Protein AF-A0A2V7EIV5-F1 (afdb_monomer_lite)

Foldseek 3Di:
DVLLVQLLVLLVQLLVVLVVCLVVQPAWPVRHGCNVVSVVLNVLSVVQNVVCSVVLHGDPVSLVVSVVSCVVIHDPVDCPSVVSSVSNRVSRDD

Sequence (94 aa):
MAKTSELESAFDAAIAEVQKSMNTGMTAIGGEVATPYLQQLGDELRVERAKAVERGAVDTEWFQKTVRRLVEWLPETDLTLIAALGRIVRSTPK

Radius of gyration: 13.05 Å; chains: 1; bounding box: 33×19×40 Å

Secondary structure (DSSP, 8-state):
-HHHHHHHHHHHHHHHHHHHHHHTT-B-TTSSBSHHHHHHHHHHHHHHHHHHHHHTS--HHHHHHHHHHHHTTS-TT--HHHHHHHHHHHTS--

Structure (mmCIF, N/CA/C/O backbone):
data_AF-A0A2V7EIV5-F1
#
_entry.id   AF-A0A2V7EIV5-F1
#
loop_
_atom_site.group_PDB
_atom_site.id
_atom_site.type_symbol
_atom_site.label_atom_id
_atom_site.label_alt_id
_atom_site.label_comp_id
_atom_site.label_asym_id
_atom_site.label_entity_id
_atom_site.label_seq_id
_atom_site.pdbx_PDB_ins_code
_atom_site.Cartn_x
_atom_site.Cartn_y
_atom_site.Cartn_z
_atom_site.occupancy
_atom_site.B_iso_or_equiv
_atom_site.auth_seq_id
_atom_site.auth_comp_id
_atom_site.auth_asym_id
_atom_site.auth_atom_id
_atom_site.pdbx_PDB_model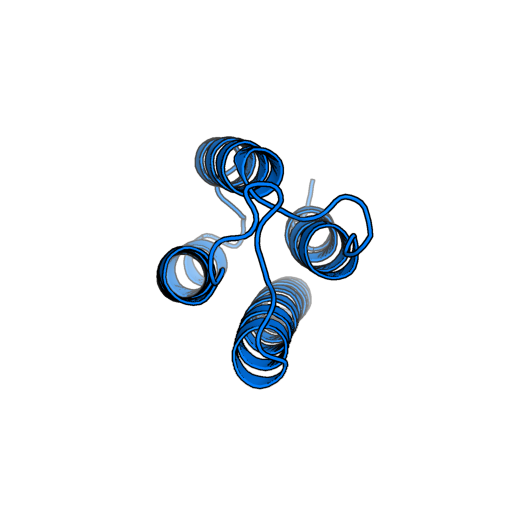_num
ATOM 1 N N . MET A 1 1 ? -11.434 -4.282 20.153 1.00 55.59 1 MET A N 1
ATOM 2 C CA . MET A 1 1 ? -9.962 -4.134 20.118 1.00 55.59 1 MET A CA 1
ATOM 3 C C . MET A 1 1 ? -9.280 -5.110 19.153 1.00 55.59 1 MET A C 1
ATOM 5 O O . MET A 1 1 ? -8.411 -4.655 18.430 1.00 55.59 1 MET A O 1
ATOM 9 N N . ALA A 1 2 ? -9.690 -6.385 19.036 1.00 59.00 2 ALA A N 1
ATOM 10 C CA . ALA A 1 2 ? -9.081 -7.335 18.079 1.00 59.00 2 ALA A CA 1
ATOM 11 C C . ALA A 1 2 ? -9.098 -6.870 16.600 1.00 59.00 2 ALA A C 1
ATOM 13 O O . ALA A 1 2 ? -8.087 -6.954 15.916 1.00 59.00 2 ALA A O 1
ATOM 14 N N . LYS A 1 3 ? -10.210 -6.285 16.132 1.00 67.19 3 LYS A N 1
ATOM 15 C CA . LYS A 1 3 ? -10.371 -5.839 14.732 1.00 67.19 3 LYS A CA 1
ATOM 16 C C . LYS A 1 3 ? -9.465 -4.669 14.332 1.00 67.19 3 LYS A C 1
ATOM 18 O O . LYS A 1 3 ? -9.022 -4.590 13.195 1.00 67.19 3 LYS A O 1
ATOM 23 N N .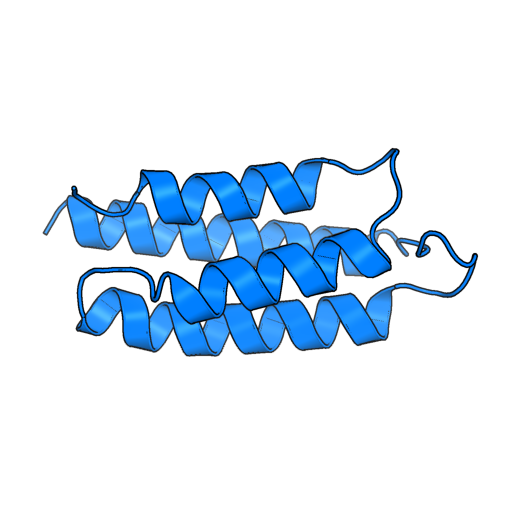 THR A 1 4 ? -9.164 -3.775 15.273 1.00 78.06 4 THR A N 1
ATOM 24 C CA . THR A 1 4 ? -8.226 -2.667 15.041 1.00 78.06 4 THR A CA 1
ATOM 25 C C . THR A 1 4 ? -6.813 -3.206 14.818 1.00 78.06 4 THR A C 1
ATOM 27 O O . THR A 1 4 ? -6.136 -2.772 13.898 1.00 78.06 4 THR A O 1
ATOM 30 N N . SER A 1 5 ? -6.411 -4.228 15.583 1.00 83.31 5 SER A N 1
ATOM 31 C CA . SER A 1 5 ? -5.109 -4.890 15.426 1.00 83.31 5 SER A CA 1
ATOM 32 C C . SER A 1 5 ? -4.986 -5.659 14.100 1.00 83.31 5 SER A C 1
ATOM 34 O O . SER A 1 5 ? -3.930 -5.634 13.467 1.00 83.31 5 SER A O 1
ATOM 36 N N . GLU A 1 6 ? -6.065 -6.293 13.629 1.00 89.56 6 GLU A N 1
ATOM 37 C CA . GLU A 1 6 ? -6.107 -6.941 12.307 1.00 89.56 6 GLU A CA 1
ATOM 38 C C . GLU A 1 6 ? -6.008 -5.928 11.157 1.00 89.56 6 GLU A C 1
ATOM 40 O O . GLU A 1 6 ? -5.347 -6.193 10.148 1.00 89.56 6 GLU A O 1
ATOM 45 N N . LEU A 1 7 ? -6.641 -4.760 11.307 1.00 91.50 7 LEU A N 1
ATOM 46 C CA . LEU A 1 7 ? -6.549 -3.668 10.343 1.00 91.50 7 LEU A CA 1
ATOM 47 C C . LEU A 1 7 ? -5.137 -3.065 10.305 1.00 91.50 7 LEU A C 1
ATOM 49 O O . LEU A 1 7 ? -4.572 -2.915 9.223 1.00 91.50 7 LEU A O 1
ATOM 53 N N . GLU A 1 8 ? -4.543 -2.783 11.469 1.00 93.38 8 GLU A N 1
ATOM 54 C CA . GLU A 1 8 ? -3.152 -2.321 11.594 1.00 93.38 8 GLU A CA 1
ATOM 55 C C . GLU A 1 8 ? -2.179 -3.284 10.914 1.00 93.38 8 GLU A C 1
ATOM 57 O O . GLU A 1 8 ? -1.399 -2.874 10.054 1.00 93.38 8 GLU A O 1
ATOM 62 N N . SER A 1 9 ? -2.296 -4.577 11.226 1.00 93.88 9 SER A N 1
ATOM 63 C CA . SER A 1 9 ? -1.440 -5.620 10.655 1.00 93.88 9 SER A CA 1
ATOM 64 C C . SER A 1 9 ? -1.582 -5.715 9.134 1.00 93.88 9 SER A C 1
ATOM 66 O O . SER A 1 9 ? -0.603 -5.969 8.430 1.00 93.88 9 SER A O 1
ATOM 68 N N . ALA A 1 10 ? -2.789 -5.498 8.599 1.00 94.56 10 ALA A N 1
ATOM 69 C CA . ALA A 1 10 ? -3.022 -5.503 7.158 1.00 94.56 10 ALA A CA 1
ATOM 70 C C . ALA A 1 10 ? -2.363 -4.304 6.456 1.00 94.56 10 ALA A C 1
ATOM 72 O O . ALA A 1 10 ? -1.771 -4.482 5.389 1.00 94.56 10 ALA A O 1
ATOM 73 N N . PHE A 1 11 ? -2.417 -3.110 7.056 1.00 96.19 11 PHE A N 1
ATOM 74 C CA . PHE A 1 11 ? -1.683 -1.945 6.554 1.00 96.19 11 PHE A CA 1
ATOM 75 C C . PHE A 1 11 ? -0.170 -2.156 6.625 1.00 96.19 11 PHE A C 1
ATOM 77 O O . PHE A 1 11 ? 0.521 -1.892 5.642 1.00 96.19 11 PHE A O 1
ATOM 84 N N . ASP A 1 12 ? 0.342 -2.677 7.740 1.00 96.25 12 ASP A N 1
ATOM 85 C CA . ASP A 1 12 ? 1.776 -2.923 7.924 1.00 96.25 12 ASP A CA 1
ATOM 86 C C . ASP A 1 12 ? 2.309 -3.930 6.895 1.00 96.25 12 ASP A C 1
ATOM 88 O O . ASP A 1 12 ? 3.358 -3.709 6.288 1.00 96.25 12 ASP A O 1
ATOM 92 N N . ALA A 1 13 ? 1.542 -4.986 6.608 1.00 95.50 13 ALA A N 1
ATOM 93 C CA . ALA A 1 13 ? 1.873 -5.943 5.557 1.00 95.50 13 ALA A CA 1
ATOM 94 C C . ALA A 1 13 ? 1.887 -5.308 4.154 1.00 95.50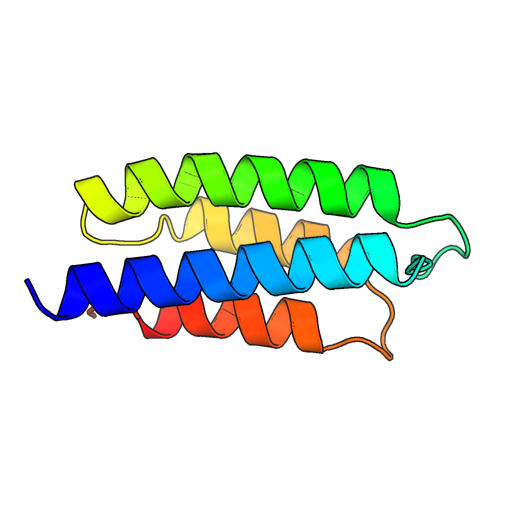 13 ALA A C 1
ATOM 96 O O . ALA A 1 13 ? 2.768 -5.618 3.353 1.00 95.50 13 ALA A O 1
ATOM 97 N N . ALA A 1 14 ? 0.940 -4.417 3.844 1.00 96.00 14 ALA A N 1
ATOM 98 C CA . ALA A 1 14 ? 0.918 -3.718 2.558 1.00 96.00 14 ALA A CA 1
ATOM 99 C C . ALA A 1 14 ? 2.096 -2.745 2.407 1.00 96.00 14 ALA A C 1
ATOM 101 O O . ALA A 1 14 ? 2.742 -2.725 1.362 1.00 96.00 14 ALA A O 1
ATOM 102 N N . ILE A 1 15 ? 2.426 -1.993 3.460 1.00 97.00 15 ILE A N 1
ATOM 103 C CA . ILE A 1 15 ? 3.591 -1.096 3.483 1.00 97.00 15 ILE A CA 1
ATOM 104 C C . ILE A 1 15 ? 4.891 -1.898 3.312 1.00 97.00 15 ILE A C 1
ATOM 106 O O . ILE A 1 15 ? 5.784 -1.475 2.576 1.00 97.00 15 ILE A O 1
ATOM 110 N N . ALA A 1 16 ? 4.996 -3.073 3.941 1.00 96.38 16 ALA A N 1
ATOM 111 C CA . ALA A 1 16 ? 6.147 -3.956 3.781 1.00 96.38 16 ALA A CA 1
ATOM 112 C C . ALA A 1 16 ? 6.290 -4.479 2.340 1.00 96.38 16 ALA A C 1
ATOM 114 O O . ALA A 1 16 ? 7.404 -4.509 1.815 1.00 96.38 16 ALA A O 1
ATOM 115 N N . GLU A 1 17 ? 5.187 -4.837 1.674 1.00 95.44 17 GLU A N 1
ATOM 116 C CA . GLU A 1 17 ? 5.225 -5.267 0.269 1.00 95.44 17 GLU A CA 1
ATOM 117 C C . GLU A 1 17 ? 5.638 -4.121 -0.667 1.00 95.44 17 GLU A C 1
ATOM 119 O O . GLU A 1 17 ? 6.439 -4.327 -1.579 1.00 95.44 17 GLU A O 1
ATOM 124 N N . VAL A 1 18 ? 5.182 -2.891 -0.404 1.00 95.88 18 VAL A N 1
ATOM 125 C CA . VAL A 1 18 ? 5.644 -1.694 -1.127 1.00 95.88 18 VAL A CA 1
ATOM 126 C C . VAL A 1 18 ? 7.150 -1.502 -0.955 1.00 95.88 18 VAL A C 1
ATOM 128 O O . VAL A 1 18 ? 7.869 -1.323 -1.939 1.00 95.88 18 VAL A O 1
ATOM 131 N N . GLN A 1 19 ? 7.662 -1.607 0.275 1.00 96.00 19 GLN A N 1
ATOM 132 C CA . GLN A 1 19 ? 9.097 -1.484 0.537 1.00 96.00 19 GLN A CA 1
ATOM 133 C C . GLN A 1 19 ? 9.910 -2.573 -0.172 1.00 96.00 19 GLN A C 1
ATOM 135 O O . GLN A 1 19 ? 10.964 -2.295 -0.744 1.00 96.00 19 GLN A O 1
ATOM 140 N N . LYS A 1 20 ? 9.416 -3.810 -0.167 1.00 94.50 20 LYS A N 1
ATOM 141 C CA . LYS A 1 20 ? 10.035 -4.931 -0.877 1.00 94.50 20 LYS A CA 1
ATOM 142 C C . LYS A 1 20 ? 10.039 -4.710 -2.394 1.00 94.50 20 LYS A C 1
ATOM 144 O O . LYS A 1 20 ? 11.060 -4.953 -3.035 1.00 94.50 20 LYS A O 1
ATOM 149 N N . SER A 1 21 ? 8.948 -4.197 -2.955 1.00 93.69 21 SER A N 1
ATOM 150 C CA . SER A 1 21 ? 8.835 -3.863 -4.383 1.00 93.69 21 SER A CA 1
ATOM 151 C C . SER A 1 21 ? 9.836 -2.778 -4.795 1.00 93.69 21 SER A C 1
ATOM 153 O O . SER A 1 21 ? 10.472 -2.878 -5.842 1.00 93.69 21 SER A O 1
ATOM 155 N N . MET A 1 22 ? 10.065 -1.779 -3.935 1.00 93.19 22 MET A N 1
ATOM 156 C CA . MET A 1 22 ? 11.113 -0.777 -4.163 1.00 93.19 22 MET A CA 1
ATOM 157 C C . MET A 1 22 ? 12.511 -1.403 -4.116 1.00 93.19 22 MET A C 1
ATOM 159 O O . MET A 1 22 ? 13.324 -1.175 -5.007 1.00 93.19 22 MET A O 1
ATOM 163 N N . ASN A 1 23 ? 12.784 -2.232 -3.105 1.00 93.75 23 ASN A N 1
ATOM 164 C CA . ASN A 1 23 ? 14.097 -2.855 -2.915 1.00 93.75 23 ASN A CA 1
ATOM 165 C C . ASN A 1 23 ? 14.463 -3.850 -4.030 1.00 93.75 23 ASN A C 1
ATOM 167 O O . ASN A 1 23 ? 15.642 -4.092 -4.273 1.00 93.75 23 ASN A O 1
ATOM 171 N N . THR A 1 24 ? 13.467 -4.441 -4.691 1.00 91.44 24 THR A N 1
ATOM 172 C CA . THR A 1 24 ? 13.657 -5.376 -5.812 1.00 91.44 24 THR A CA 1
ATOM 173 C C . THR A 1 24 ? 13.805 -4.675 -7.162 1.00 91.44 24 THR A C 1
ATOM 175 O O . THR A 1 24 ? 14.074 -5.343 -8.157 1.00 91.44 24 THR A O 1
ATOM 178 N N . GLY A 1 25 ? 13.679 -3.343 -7.209 1.00 91.88 25 GLY A N 1
ATOM 179 C CA . GLY A 1 25 ? 13.807 -2.580 -8.448 1.00 91.88 25 GLY A CA 1
ATOM 180 C C . GLY A 1 25 ? 12.651 -2.830 -9.415 1.00 91.88 25 GLY A C 1
ATOM 181 O O . GLY A 1 25 ? 12.878 -2.943 -10.619 1.00 91.88 25 GLY A O 1
ATOM 182 N N . MET A 1 26 ? 11.423 -2.943 -8.894 1.00 92.56 26 MET A N 1
ATOM 183 C CA . MET A 1 26 ? 10.224 -3.124 -9.713 1.00 92.56 26 MET A CA 1
ATOM 184 C C . MET A 1 26 ? 10.180 -2.107 -10.864 1.00 92.56 26 MET A C 1
ATOM 186 O O . MET A 1 26 ? 10.412 -0.910 -10.685 1.00 92.56 26 MET A O 1
ATOM 190 N N . THR A 1 27 ? 9.865 -2.609 -12.052 1.00 94.50 27 THR A N 1
ATOM 191 C CA . THR A 1 27 ? 9.642 -1.820 -13.269 1.00 94.50 27 THR A CA 1
ATOM 192 C C . THR A 1 27 ? 8.143 -1.759 -13.518 1.00 94.50 27 THR A C 1
ATOM 194 O O . THR A 1 27 ? 7.483 -2.766 -13.312 1.00 94.50 27 THR A O 1
ATOM 197 N N . ALA A 1 28 ? 7.601 -0.611 -13.909 1.00 94.00 28 ALA A N 1
ATOM 198 C CA . ALA A 1 28 ? 6.195 -0.436 -14.258 1.00 94.00 28 ALA A CA 1
ATOM 199 C C . ALA A 1 28 ? 5.876 -1.037 -15.640 1.00 94.00 28 ALA A C 1
ATOM 201 O O . ALA A 1 28 ? 6.773 -1.386 -16.408 1.00 94.00 28 ALA A O 1
ATOM 202 N N . ILE A 1 29 ? 4.590 -1.128 -15.987 1.00 93.56 29 ILE A N 1
ATOM 203 C CA . ILE A 1 29 ? 4.139 -1.654 -17.286 1.00 93.56 29 ILE A CA 1
ATOM 204 C C . ILE A 1 29 ? 4.691 -0.862 -18.488 1.00 93.56 29 ILE A C 1
ATOM 206 O O . ILE A 1 29 ? 4.864 -1.429 -19.564 1.00 93.56 29 ILE A O 1
ATOM 210 N N . GLY A 1 30 ? 5.016 0.425 -18.308 1.00 89.81 30 GLY A N 1
ATOM 211 C CA . GLY A 1 30 ? 5.635 1.272 -19.333 1.00 89.81 30 GLY A CA 1
ATOM 212 C C . GLY A 1 30 ? 7.149 1.076 -19.504 1.00 89.81 30 GLY A C 1
ATOM 213 O O . GLY A 1 30 ? 7.740 1.645 -20.423 1.00 89.81 30 GLY A O 1
ATOM 214 N N . GLY A 1 31 ? 7.782 0.238 -18.675 1.00 90.44 31 GLY A N 1
ATOM 215 C CA . GLY A 1 31 ? 9.223 -0.030 -18.712 1.00 90.44 31 GLY A CA 1
ATOM 216 C C . GLY A 1 31 ? 10.074 0.925 -17.866 1.00 90.44 31 GLY A C 1
ATOM 217 O O . GLY A 1 31 ? 11.286 0.736 -17.768 1.00 90.44 31 GLY A O 1
ATOM 218 N N . GLU A 1 32 ? 9.473 1.933 -17.235 1.00 93.62 32 GLU A N 1
ATOM 219 C CA . GLU A 1 32 ? 10.129 2.830 -16.286 1.00 93.62 32 GLU A CA 1
ATOM 220 C C . GLU A 1 32 ? 10.257 2.227 -14.881 1.00 93.62 32 GLU A C 1
ATOM 222 O O . GLU A 1 32 ? 9.546 1.302 -14.491 1.00 93.62 32 GLU A O 1
ATOM 227 N N . VAL A 1 33 ? 11.163 2.779 -14.075 1.00 93.75 33 VAL A N 1
ATOM 228 C CA . VAL A 1 33 ? 11.342 2.354 -12.682 1.00 93.75 33 VAL A CA 1
ATOM 229 C C . VAL A 1 33 ? 10.119 2.751 -11.851 1.00 93.75 33 VAL A C 1
ATOM 231 O O . VAL A 1 33 ? 9.748 3.923 -11.811 1.00 93.75 33 VAL A O 1
ATOM 234 N N . ALA A 1 34 ? 9.533 1.795 -11.125 1.00 94.88 34 ALA A N 1
ATOM 235 C CA . ALA A 1 34 ? 8.292 2.007 -10.382 1.00 94.88 34 ALA A CA 1
ATOM 236 C C . ALA A 1 34 ? 8.467 2.769 -9.051 1.00 94.88 34 ALA A C 1
ATOM 238 O O . ALA A 1 34 ? 7.482 3.105 -8.394 1.00 94.88 34 ALA A O 1
ATOM 239 N N . THR A 1 35 ? 9.708 3.051 -8.635 1.00 94.44 35 THR A N 1
ATOM 240 C CA . THR A 1 35 ? 10.039 3.673 -7.340 1.00 94.44 35 THR A CA 1
ATOM 241 C C . THR A 1 35 ? 9.223 4.930 -7.015 1.00 94.44 35 THR A C 1
ATOM 243 O O . THR A 1 35 ? 8.721 4.994 -5.895 1.00 94.44 35 THR A O 1
ATOM 246 N N . PRO A 1 36 ? 9.011 5.906 -7.926 1.00 95.25 36 PRO A N 1
ATOM 247 C CA . PRO A 1 36 ? 8.205 7.089 -7.611 1.00 95.25 36 PRO A CA 1
ATOM 248 C C . PRO A 1 36 ? 6.753 6.742 -7.255 1.00 95.25 36 PRO A C 1
ATOM 250 O O . PRO A 1 36 ? 6.206 7.274 -6.288 1.00 95.25 36 PRO A O 1
ATOM 253 N N . TYR A 1 37 ? 6.147 5.807 -7.991 1.00 95.00 37 TYR A N 1
ATOM 254 C CA . TYR A 1 37 ? 4.777 5.359 -7.744 1.00 95.00 37 TYR A CA 1
ATOM 255 C C . TYR A 1 37 ? 4.664 4.570 -6.438 1.00 95.00 37 TYR A C 1
ATOM 257 O O . TYR A 1 37 ? 3.734 4.772 -5.657 1.00 95.00 37 TYR A O 1
ATOM 265 N N . LEU A 1 38 ? 5.640 3.699 -6.173 1.00 95.56 38 LEU A N 1
ATOM 266 C CA . LEU A 1 38 ? 5.717 2.926 -4.936 1.00 95.56 38 LEU A CA 1
ATOM 267 C C . LEU A 1 38 ? 5.930 3.825 -3.717 1.00 95.56 38 LEU A C 1
ATOM 269 O O . LEU A 1 38 ? 5.317 3.597 -2.677 1.00 95.56 38 LEU A O 1
ATOM 273 N N . GLN A 1 39 ? 6.748 4.869 -3.841 1.00 96.50 39 GLN A N 1
ATOM 274 C CA . GLN A 1 39 ? 6.977 5.820 -2.761 1.00 96.50 39 GLN A CA 1
ATOM 275 C C . GLN A 1 39 ? 5.701 6.594 -2.425 1.00 96.50 39 GLN A C 1
ATOM 277 O O . GLN A 1 39 ? 5.303 6.631 -1.260 1.00 96.50 39 GLN A O 1
ATOM 282 N N . GLN A 1 40 ? 5.004 7.103 -3.446 1.00 96.06 40 GLN A N 1
ATOM 283 C CA . GLN A 1 40 ? 3.700 7.737 -3.266 1.00 96.06 40 GLN A CA 1
ATOM 284 C C . GLN A 1 40 ? 2.693 6.786 -2.599 1.00 96.06 40 GLN A C 1
ATOM 286 O O . GLN A 1 40 ? 2.041 7.163 -1.626 1.00 96.06 40 GLN A O 1
ATOM 291 N N . LEU A 1 41 ? 2.584 5.544 -3.081 1.00 96.50 41 LEU A N 1
ATOM 292 C CA . LEU A 1 41 ? 1.689 4.541 -2.501 1.00 96.50 41 LEU A CA 1
ATOM 293 C C . LEU A 1 41 ? 2.031 4.255 -1.031 1.00 96.50 41 LEU A C 1
ATOM 295 O O . LEU A 1 41 ? 1.134 4.154 -0.195 1.00 96.50 41 LEU A O 1
ATOM 299 N N . GLY A 1 42 ? 3.319 4.145 -0.702 1.00 97.00 42 GLY A N 1
ATOM 300 C CA . GLY A 1 42 ? 3.788 3.929 0.664 1.00 97.00 42 GLY A CA 1
ATOM 301 C C . GLY A 1 42 ? 3.409 5.070 1.608 1.00 97.00 42 GLY A C 1
ATOM 302 O O . GLY A 1 42 ? 2.964 4.818 2.728 1.00 97.00 42 GLY A O 1
ATOM 303 N N . ASP A 1 43 ? 3.536 6.318 1.162 1.00 97.62 43 ASP A N 1
ATOM 304 C CA . ASP A 1 43 ? 3.167 7.490 1.960 1.00 97.62 43 ASP A CA 1
ATOM 305 C C . A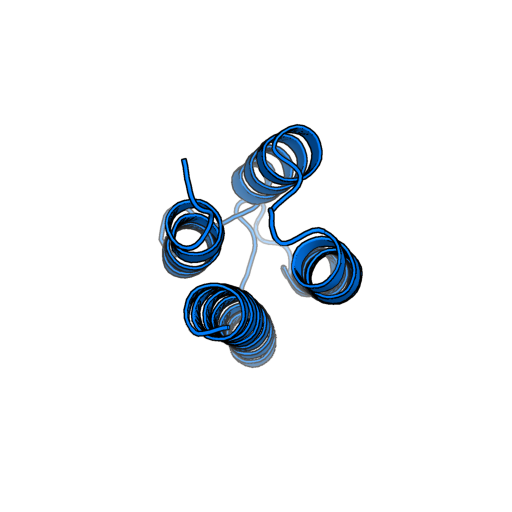SP A 1 43 ? 1.653 7.585 2.166 1.00 97.62 43 ASP A C 1
ATOM 307 O O . ASP A 1 43 ? 1.187 7.794 3.289 1.00 97.62 43 ASP A O 1
ATOM 311 N N . GLU A 1 44 ? 0.870 7.336 1.117 1.00 96.94 44 GLU A N 1
ATOM 312 C CA . GLU A 1 44 ? -0.590 7.293 1.210 1.00 96.94 44 GLU A CA 1
ATOM 313 C C . GLU A 1 44 ? -1.075 6.186 2.155 1.00 96.94 44 GLU A C 1
ATOM 315 O O . GLU A 1 44 ? -1.973 6.425 2.964 1.00 96.94 44 GLU A O 1
ATOM 320 N N . LEU A 1 45 ? -0.454 5.000 2.117 1.00 97.00 45 LEU A N 1
ATOM 321 C CA . LEU A 1 45 ? -0.763 3.901 3.035 1.00 97.00 45 LEU A CA 1
ATOM 322 C C . LEU A 1 45 ? -0.473 4.261 4.494 1.00 97.00 45 LEU A C 1
ATOM 324 O O . LEU A 1 45 ? -1.265 3.914 5.365 1.00 97.00 45 LEU A O 1
ATOM 328 N N . ARG A 1 46 ? 0.629 4.965 4.782 1.00 97.12 46 ARG A N 1
ATOM 329 C CA . ARG A 1 46 ? 0.956 5.407 6.152 1.00 97.12 46 ARG A CA 1
ATOM 330 C C . ARG A 1 46 ? -0.054 6.422 6.674 1.00 97.12 46 ARG A C 1
ATOM 332 O O . ARG A 1 46 ? -0.490 6.315 7.821 1.00 97.12 46 ARG A O 1
ATOM 339 N N . VAL A 1 47 ? -0.433 7.387 5.835 1.00 97.19 47 VAL A N 1
ATOM 340 C CA . VAL A 1 47 ? -1.435 8.401 6.186 1.00 97.19 47 VAL A CA 1
ATOM 341 C C . VAL A 1 47 ? -2.793 7.749 6.422 1.00 97.19 47 VAL A C 1
ATOM 343 O O . VAL A 1 47 ? -3.436 8.025 7.437 1.00 97.19 47 VAL A O 1
ATOM 346 N N . GLU A 1 48 ? -3.230 6.873 5.518 1.00 95.62 48 GLU A N 1
ATOM 347 C CA . GLU A 1 48 ? -4.523 6.214 5.665 1.00 95.62 48 GLU A CA 1
ATOM 348 C C . GLU A 1 48 ? -4.529 5.221 6.825 1.00 95.62 48 GLU A C 1
ATOM 350 O O . GLU A 1 48 ? -5.520 5.169 7.540 1.00 95.62 48 GLU A O 1
ATOM 355 N N . ARG A 1 49 ? -3.431 4.504 7.097 1.00 94.88 49 ARG A N 1
ATOM 356 C CA . ARG A 1 49 ? -3.307 3.646 8.285 1.00 94.88 49 ARG A CA 1
ATOM 357 C C . ARG A 1 49 ? -3.658 4.418 9.553 1.00 94.88 49 ARG A C 1
ATOM 359 O O . ARG A 1 49 ? -4.489 3.956 10.324 1.00 94.88 49 ARG A O 1
ATOM 366 N N . ALA A 1 50 ? -3.061 5.594 9.761 1.00 94.38 50 ALA A N 1
ATOM 367 C CA . ALA A 1 50 ? -3.331 6.404 10.950 1.00 94.38 50 ALA A CA 1
ATOM 368 C C . ALA A 1 50 ? -4.824 6.766 11.071 1.00 94.38 50 ALA A C 1
ATOM 370 O O . ALA A 1 50 ? -5.432 6.547 12.118 1.00 94.38 50 ALA A O 1
ATOM 371 N N . LYS A 1 51 ? -5.433 7.230 9.973 1.00 94.62 51 LYS A N 1
ATOM 372 C CA . LYS A 1 51 ? -6.852 7.624 9.930 1.00 94.62 51 LYS A CA 1
ATOM 373 C C . LYS A 1 51 ? -7.804 6.438 10.083 1.00 94.62 51 LYS A C 1
ATOM 375 O O . LYS A 1 51 ? -8.802 6.523 10.792 1.00 94.62 51 LYS A O 1
ATOM 380 N N . ALA A 1 52 ? -7.520 5.332 9.403 1.00 92.38 52 ALA A N 1
ATOM 381 C CA . ALA A 1 52 ? -8.369 4.151 9.372 1.00 92.38 52 ALA A CA 1
ATOM 382 C C . ALA A 1 52 ? -8.366 3.413 10.712 1.00 92.38 52 ALA A C 1
ATOM 384 O O . ALA A 1 52 ? -9.399 2.881 11.110 1.00 92.38 52 ALA A O 1
ATOM 385 N N . VAL A 1 53 ? -7.239 3.421 11.427 1.00 89.94 53 VAL A N 1
ATOM 386 C CA . VAL A 1 53 ? -7.130 2.886 12.790 1.00 89.94 53 VAL A CA 1
ATOM 387 C C . VAL A 1 53 ? -7.965 3.701 13.769 1.00 89.94 53 VAL A C 1
ATOM 389 O O . VAL A 1 53 ? -8.738 3.122 14.530 1.00 89.94 53 VAL A O 1
ATOM 392 N N . GLU A 1 54 ? -7.871 5.031 13.706 1.00 90.38 54 GLU A N 1
ATOM 393 C CA . GLU A 1 54 ? -8.669 5.936 14.539 1.00 90.38 54 GLU A CA 1
ATOM 394 C C . GLU A 1 54 ? -10.174 5.787 14.262 1.00 90.38 54 GLU A C 1
ATOM 396 O O . GLU A 1 54 ? -10.979 5.663 15.183 1.00 90.38 54 GLU A O 1
ATOM 401 N N . ARG A 1 55 ? -10.554 5.723 12.981 1.00 90.44 55 ARG A N 1
ATOM 402 C CA . ARG A 1 55 ? -11.944 5.550 12.532 1.00 90.44 55 ARG A CA 1
ATOM 403 C C . ARG A 1 55 ? -12.473 4.121 12.716 1.00 90.44 55 ARG A C 1
ATOM 405 O O . ARG A 1 55 ? -13.682 3.912 12.689 1.00 90.44 55 ARG A O 1
ATOM 412 N N . GLY A 1 56 ? -11.590 3.131 12.849 1.00 89.06 56 GLY A N 1
ATOM 413 C CA . GLY A 1 56 ? -11.925 1.702 12.851 1.00 89.06 56 GLY A CA 1
ATOM 414 C C . GLY A 1 56 ? -12.369 1.141 11.492 1.00 89.06 56 GLY A C 1
ATOM 415 O O . GLY A 1 56 ? -12.886 0.024 11.439 1.00 89.06 56 GLY A O 1
ATOM 416 N N . ALA A 1 57 ? -12.194 1.900 10.405 1.00 89.88 57 ALA A N 1
ATOM 417 C CA . ALA A 1 57 ? -12.592 1.512 9.055 1.00 89.88 57 ALA A CA 1
ATOM 418 C C . ALA A 1 57 ? -11.764 2.218 7.971 1.00 89.88 57 ALA A C 1
ATOM 420 O O . ALA A 1 57 ? -11.327 3.363 8.136 1.00 89.88 57 ALA A O 1
ATOM 421 N N . VAL A 1 58 ? -11.601 1.541 6.836 1.00 91.94 58 VAL A N 1
ATOM 422 C CA . VAL A 1 58 ? -10.908 2.054 5.645 1.00 91.94 58 VAL A CA 1
ATOM 423 C C . VAL A 1 58 ? -11.844 2.950 4.843 1.00 91.94 58 VAL A C 1
ATOM 425 O O . VAL A 1 58 ? -13.005 2.604 4.619 1.00 91.94 58 VAL A O 1
ATOM 428 N N . ASP A 1 59 ? -11.337 4.089 4.375 1.00 92.88 59 ASP A N 1
ATOM 429 C CA . ASP A 1 59 ? -12.075 4.928 3.438 1.00 92.88 59 ASP A CA 1
ATOM 430 C C . ASP A 1 59 ? -12.210 4.209 2.084 1.00 92.88 59 ASP A C 1
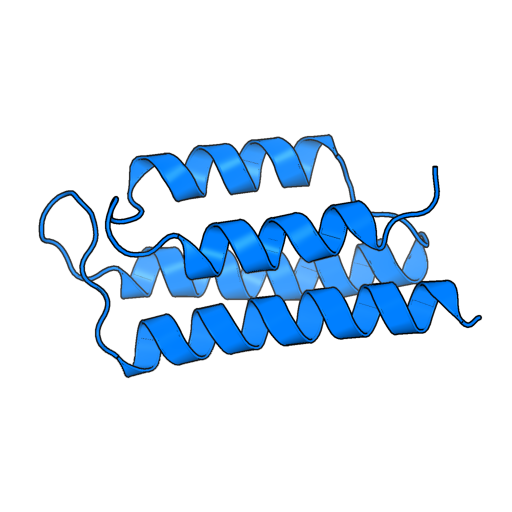ATOM 432 O O . ASP A 1 59 ? -11.228 3.919 1.395 1.00 92.88 59 ASP A O 1
ATOM 436 N N . THR A 1 60 ? -13.450 3.886 1.710 1.00 91.12 60 THR A N 1
ATOM 437 C CA . THR A 1 60 ? -13.739 3.120 0.490 1.00 91.12 60 THR A CA 1
ATOM 438 C C . THR A 1 60 ? -13.461 3.930 -0.775 1.00 91.12 60 THR A C 1
ATOM 440 O O . THR A 1 60 ? -12.996 3.363 -1.765 1.00 91.12 60 THR A O 1
ATOM 443 N N . GLU A 1 61 ? -13.706 5.242 -0.759 1.00 93.88 61 GLU A N 1
ATOM 444 C CA . GLU A 1 61 ? -13.449 6.106 -1.912 1.00 93.88 61 GLU A CA 1
ATOM 445 C C . GLU A 1 61 ? -11.943 6.250 -2.135 1.00 93.88 61 GLU A C 1
ATOM 447 O O . GLU A 1 61 ? -11.456 6.088 -3.259 1.00 93.88 61 GLU A O 1
ATOM 452 N N . TRP A 1 62 ? -11.192 6.485 -1.056 1.00 94.69 62 TRP A N 1
ATOM 453 C CA . TRP A 1 62 ? -9.734 6.463 -1.098 1.00 94.69 62 TRP A CA 1
ATOM 454 C C . TRP A 1 62 ? -9.226 5.121 -1.631 1.00 94.69 62 TRP A C 1
ATOM 456 O O . TRP A 1 62 ? -8.429 5.104 -2.568 1.00 94.69 62 TRP A O 1
ATOM 466 N N . PHE A 1 63 ? -9.729 3.997 -1.109 1.00 94.25 63 PHE A N 1
ATOM 467 C CA . PHE A 1 63 ? -9.265 2.671 -1.515 1.00 94.25 63 PHE A CA 1
ATOM 468 C C . PHE A 1 63 ? -9.482 2.422 -3.010 1.00 94.25 63 PHE A C 1
ATOM 470 O O . PHE A 1 63 ? -8.568 1.979 -3.705 1.00 94.25 63 PHE A O 1
ATOM 477 N N . GLN A 1 64 ? -10.664 2.758 -3.533 1.00 93.62 64 GLN A N 1
ATOM 478 C CA . GLN A 1 64 ? -10.969 2.623 -4.958 1.00 93.62 64 GLN A CA 1
ATOM 479 C C . GLN A 1 64 ? -10.054 3.490 -5.828 1.00 93.62 64 GLN A C 1
ATOM 481 O O . GLN A 1 64 ? -9.533 3.009 -6.836 1.00 93.62 64 GLN A O 1
ATOM 486 N N . LYS A 1 65 ? -9.808 4.747 -5.433 1.00 95.50 65 LYS A N 1
ATOM 487 C CA . LYS A 1 65 ? -8.875 5.640 -6.141 1.00 95.50 65 LYS A CA 1
ATOM 488 C C . LYS A 1 65 ? -7.442 5.117 -6.098 1.00 95.50 65 LYS A C 1
ATOM 490 O O . LYS A 1 65 ? -6.717 5.246 -7.081 1.00 95.50 65 LYS A O 1
ATOM 495 N N . THR A 1 66 ? -7.020 4.535 -4.982 1.00 94.81 66 THR A N 1
ATOM 496 C CA . THR A 1 66 ? -5.680 3.959 -4.814 1.00 94.81 66 THR A CA 1
ATOM 497 C C . THR A 1 66 ? -5.501 2.707 -5.662 1.00 94.81 66 THR A C 1
ATOM 499 O O . THR A 1 66 ? -4.529 2.626 -6.406 1.00 94.81 66 THR A O 1
ATOM 502 N N . VAL A 1 67 ? -6.459 1.774 -5.646 1.00 92.81 67 VAL A N 1
ATOM 503 C CA . VAL A 1 67 ? -6.415 0.581 -6.508 1.00 92.81 67 VAL A CA 1
ATOM 504 C C . VAL A 1 67 ? -6.442 0.968 -7.982 1.00 92.81 67 VAL A C 1
ATOM 506 O O . VAL A 1 67 ? -5.648 0.438 -8.751 1.00 92.81 67 VAL A O 1
ATOM 509 N N . ARG A 1 68 ? -7.299 1.918 -8.380 1.00 93.44 68 ARG A N 1
ATOM 510 C CA . ARG A 1 68 ? -7.356 2.397 -9.767 1.00 93.44 68 ARG A CA 1
ATOM 511 C C . ARG A 1 68 ? -6.016 2.971 -10.228 1.00 93.44 68 ARG A C 1
ATOM 513 O O . ARG A 1 68 ? -5.540 2.595 -11.287 1.00 93.44 68 ARG A O 1
ATOM 520 N N . ARG A 1 69 ? -5.393 3.834 -9.422 1.00 93.75 69 ARG A N 1
ATOM 521 C CA . ARG A 1 69 ? -4.071 4.392 -9.742 1.00 93.75 69 ARG A CA 1
ATOM 522 C C . ARG A 1 69 ? -2.990 3.321 -9.779 1.00 93.75 69 ARG A C 1
ATOM 524 O O . ARG A 1 69 ? -2.115 3.393 -10.624 1.00 93.75 69 ARG A O 1
ATOM 531 N N . LEU A 1 70 ? -3.042 2.330 -8.888 1.00 92.69 70 LEU A N 1
ATOM 532 C CA . LEU A 1 70 ? -2.088 1.221 -8.883 1.00 92.69 70 LEU A CA 1
ATOM 533 C C . LEU A 1 70 ? -2.143 0.434 -10.198 1.00 92.69 70 LEU A C 1
ATOM 535 O O . LEU A 1 70 ? -1.108 0.200 -10.811 1.00 92.69 70 LEU A O 1
ATOM 539 N N . VAL A 1 71 ? -3.339 0.047 -10.653 1.00 92.38 71 VAL A N 1
ATOM 540 C CA . VAL A 1 71 ? -3.481 -0.773 -11.870 1.00 92.38 71 VAL A CA 1
ATOM 541 C C . VAL A 1 71 ? -3.106 -0.036 -13.158 1.00 92.38 71 VAL A C 1
ATOM 543 O O . VAL A 1 71 ? -2.907 -0.687 -14.175 1.00 92.38 71 VAL A O 1
ATOM 546 N N . GLU A 1 72 ? -2.997 1.296 -13.137 1.00 93.12 72 GLU A N 1
ATOM 547 C CA . GLU A 1 72 ? -2.574 2.086 -14.303 1.00 93.12 72 GLU A CA 1
ATOM 548 C C . GLU A 1 72 ? -1.093 1.874 -14.659 1.00 93.12 72 GLU A C 1
ATOM 550 O O . GLU A 1 72 ? -0.722 2.063 -15.815 1.00 93.12 72 GLU A O 1
ATOM 555 N N . TRP A 1 73 ? -0.254 1.467 -13.701 1.00 93.19 73 TRP A N 1
ATOM 556 C CA . TRP A 1 73 ? 1.189 1.293 -13.916 1.00 93.19 73 TRP A CA 1
ATOM 557 C C . TRP A 1 73 ? 1.747 -0.049 -13.422 1.00 93.19 73 TRP A C 1
ATOM 559 O O . TRP A 1 73 ? 2.867 -0.412 -13.790 1.00 93.19 73 TRP A O 1
ATOM 569 N N . LEU A 1 74 ? 1.014 -0.793 -12.588 1.00 92.12 74 LEU A N 1
ATOM 570 C CA . LEU A 1 74 ? 1.489 -2.054 -12.020 1.00 92.12 74 LEU A CA 1
ATOM 571 C C . LEU A 1 74 ? 1.722 -3.117 -13.113 1.00 92.12 74 LEU A C 1
ATOM 573 O O . LEU A 1 74 ? 0.857 -3.311 -13.968 1.00 92.12 74 LEU A O 1
ATOM 577 N N . PRO A 1 75 ? 2.837 -3.868 -13.067 1.00 88.31 75 PRO A N 1
ATOM 578 C CA . PRO A 1 75 ? 3.060 -4.996 -13.967 1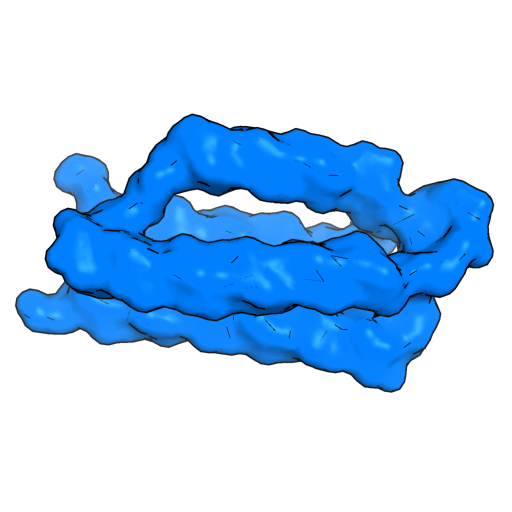.00 88.31 75 PRO A CA 1
ATOM 579 C C . PRO A 1 75 ? 2.014 -6.092 -13.798 1.00 88.31 75 PRO A C 1
ATOM 581 O O . PRO A 1 75 ? 1.708 -6.504 -12.679 1.00 88.31 75 PRO A O 1
ATOM 584 N N . GLU A 1 76 ? 1.561 -6.669 -14.909 1.00 82.44 76 GLU A N 1
ATOM 585 C CA . GLU A 1 76 ? 0.627 -7.806 -14.893 1.00 82.44 76 GLU A CA 1
ATOM 586 C C . GLU A 1 76 ? 1.192 -9.036 -14.161 1.00 82.44 76 GLU A C 1
ATOM 588 O O . GLU A 1 76 ? 0.447 -9.861 -13.633 1.00 82.44 76 GLU A O 1
ATOM 593 N N . THR A 1 77 ? 2.520 -9.151 -14.101 1.00 76.62 77 THR A N 1
ATOM 594 C CA . THR A 1 77 ? 3.226 -10.251 -13.440 1.00 76.62 77 THR A CA 1
ATOM 595 C C . THR A 1 77 ? 3.288 -10.115 -11.922 1.00 76.62 77 THR A C 1
ATOM 597 O O . THR A 1 77 ? 3.587 -11.105 -11.254 1.00 76.62 77 THR A O 1
ATOM 600 N N . ASP A 1 78 ? 3.027 -8.929 -11.361 1.00 74.19 78 ASP A N 1
ATOM 601 C CA . ASP A 1 78 ? 3.169 -8.683 -9.925 1.00 74.19 78 ASP A CA 1
ATOM 602 C C . ASP A 1 78 ? 1.845 -8.313 -9.250 1.00 74.19 78 ASP A C 1
ATOM 604 O O . ASP A 1 78 ? 1.555 -7.170 -8.902 1.00 74.19 78 ASP A O 1
ATOM 608 N N . LEU A 1 79 ? 1.030 -9.341 -9.016 1.00 83.94 79 LEU A N 1
ATOM 609 C CA . LEU A 1 79 ? -0.259 -9.220 -8.332 1.00 83.94 79 LEU A CA 1
ATOM 610 C C . LEU A 1 79 ? -0.134 -9.141 -6.800 1.00 83.94 79 LEU A C 1
ATOM 612 O O . LEU A 1 79 ? -1.150 -9.050 -6.102 1.00 83.94 79 LEU A O 1
ATOM 616 N N . THR A 1 80 ? 1.082 -9.197 -6.246 1.00 89.94 80 THR A N 1
ATOM 617 C CA . THR A 1 80 ? 1.285 -9.283 -4.791 1.00 89.94 80 THR A CA 1
ATOM 618 C C . THR A 1 80 ? 0.870 -7.999 -4.076 1.00 89.94 80 THR A C 1
ATOM 620 O O . THR A 1 80 ? 0.205 -8.068 -3.037 1.00 89.94 80 THR A O 1
ATOM 623 N N . LEU A 1 81 ? 1.139 -6.836 -4.679 1.00 89.50 81 LEU A N 1
ATOM 624 C CA . LEU A 1 81 ? 0.701 -5.531 -4.177 1.00 89.50 81 LEU A CA 1
ATOM 625 C C . LEU A 1 81 ? -0.829 -5.406 -4.157 1.00 89.50 81 LEU A C 1
ATOM 627 O O . LEU A 1 81 ? -1.402 -4.992 -3.148 1.00 89.50 81 LEU A O 1
ATOM 631 N N . ILE A 1 82 ? -1.514 -5.841 -5.221 1.00 90.38 82 ILE A N 1
ATOM 632 C CA . ILE A 1 82 ? -2.987 -5.866 -5.265 1.00 90.38 82 ILE A CA 1
ATOM 633 C C . ILE A 1 82 ? -3.534 -6.794 -4.178 1.00 90.38 82 ILE A C 1
ATOM 635 O O . ILE A 1 82 ? -4.475 -6.440 -3.463 1.00 90.38 82 ILE A O 1
ATOM 639 N N . ALA A 1 83 ? -2.940 -7.978 -4.019 1.00 91.50 83 ALA A N 1
ATOM 640 C CA . ALA A 1 83 ? -3.354 -8.930 -2.996 1.00 91.50 83 ALA A CA 1
ATOM 641 C C . ALA A 1 83 ? -3.184 -8.360 -1.578 1.00 91.50 83 ALA A C 1
ATOM 643 O O . ALA A 1 83 ? -4.062 -8.571 -0.732 1.00 91.50 83 ALA A O 1
ATOM 644 N N . ALA A 1 84 ? -2.096 -7.625 -1.325 1.00 92.38 84 ALA A N 1
ATOM 645 C CA . ALA A 1 84 ? -1.841 -6.950 -0.058 1.00 92.38 84 ALA A CA 1
ATOM 646 C C . ALA A 1 84 ? -2.878 -5.849 0.220 1.00 92.38 84 ALA A C 1
ATOM 648 O O . ALA A 1 84 ? -3.480 -5.849 1.294 1.00 92.38 84 ALA A O 1
ATOM 649 N N . LEU A 1 85 ? -3.189 -4.996 -0.764 1.00 91.88 85 LEU A N 1
ATOM 650 C CA . LEU A 1 85 ? -4.262 -4.000 -0.643 1.00 91.88 85 LEU A CA 1
ATOM 651 C C . LEU A 1 85 ? -5.627 -4.652 -0.385 1.00 91.88 85 LEU A C 1
ATOM 653 O O . LEU A 1 85 ? -6.381 -4.217 0.482 1.00 91.88 85 LEU A O 1
ATOM 657 N N . GLY A 1 86 ? -5.936 -5.751 -1.073 1.00 91.38 86 GLY A N 1
ATOM 658 C CA . GLY A 1 86 ? -7.178 -6.491 -0.858 1.00 91.38 86 GLY A CA 1
ATOM 659 C C . GLY A 1 86 ? -7.331 -7.044 0.566 1.00 91.38 86 GLY A C 1
ATOM 660 O O . GLY A 1 86 ? -8.459 -7.230 1.024 1.00 91.38 86 GLY A O 1
ATOM 661 N N . ARG A 1 87 ? -6.231 -7.304 1.293 1.00 92.25 87 ARG A N 1
ATOM 662 C CA . ARG A 1 87 ? -6.296 -7.717 2.709 1.00 92.25 87 ARG A CA 1
ATOM 663 C C . ARG A 1 87 ? -6.809 -6.590 3.604 1.00 92.25 87 ARG A C 1
ATOM 665 O O . ARG A 1 87 ? -7.621 -6.878 4.473 1.00 92.25 87 ARG A O 1
ATOM 672 N N . ILE A 1 88 ? -6.423 -5.340 3.347 1.00 91.44 88 ILE A N 1
ATOM 673 C CA . ILE A 1 88 ? -6.840 -4.166 4.136 1.00 91.44 88 ILE A CA 1
ATOM 674 C C . ILE A 1 88 ? -8.370 -4.042 4.182 1.00 91.44 88 ILE A C 1
ATOM 676 O O . ILE A 1 88 ? -8.962 -3.947 5.257 1.00 91.44 88 ILE A O 1
ATOM 680 N N . VAL A 1 89 ? -9.035 -4.120 3.025 1.00 88.12 89 VAL A N 1
ATOM 681 C CA . VAL A 1 89 ? -10.505 -4.015 2.960 1.00 88.12 89 VAL A CA 1
ATOM 682 C C . VAL A 1 89 ? -11.190 -5.201 3.630 1.00 88.12 89 VAL A C 1
ATOM 684 O O . VAL A 1 89 ? -12.211 -5.022 4.286 1.00 88.12 89 VAL A O 1
ATOM 687 N N . ARG A 1 90 ? -10.627 -6.411 3.529 1.00 86.12 90 ARG A N 1
ATOM 688 C CA . ARG A 1 90 ? -11.185 -7.592 4.211 1.00 86.12 90 ARG A CA 1
ATOM 689 C C . ARG A 1 90 ? -11.053 -7.528 5.733 1.00 86.12 90 ARG A C 1
ATOM 691 O O . ARG A 1 90 ? -11.877 -8.131 6.413 1.00 86.12 90 ARG A O 1
ATOM 698 N N . SER A 1 91 ? -10.067 -6.797 6.251 1.00 84.44 91 SER A N 1
ATOM 699 C CA . SER A 1 91 ? -9.918 -6.527 7.687 1.00 84.44 91 SER A CA 1
ATOM 700 C C . SER A 1 91 ? -10.882 -5.449 8.201 1.00 84.44 91 SER A C 1
ATOM 702 O O . SER A 1 91 ? -10.967 -5.227 9.407 1.00 84.44 91 SER A O 1
ATOM 704 N N . THR A 1 92 ? -11.624 -4.772 7.315 1.00 75.38 92 THR A N 1
ATOM 705 C CA . THR A 1 92 ? -12.645 -3.798 7.718 1.00 75.38 92 THR A CA 1
ATOM 706 C C . THR A 1 92 ? -13.953 -4.526 8.054 1.00 75.38 92 THR A C 1
ATOM 708 O O . THR A 1 92 ? -14.435 -5.316 7.238 1.00 75.38 92 THR A O 1
ATOM 711 N N . PRO A 1 93 ? -14.553 -4.304 9.239 1.00 62.69 93 PRO A N 1
ATOM 712 C CA . PRO A 1 93 ? -15.855 -4.882 9.561 1.00 62.69 93 PRO A CA 1
ATOM 713 C C . PRO A 1 93 ? -16.953 -4.357 8.619 1.00 62.69 93 PRO A C 1
ATOM 715 O O . PRO A 1 93 ? -16.979 -3.168 8.309 1.00 62.69 93 PRO A O 1
ATOM 718 N N . LYS A 1 94 ? -17.843 -5.259 8.181 1.00 58.25 94 LYS A N 1
ATOM 719 C CA . LYS A 1 94 ? -19.094 -4.922 7.480 1.00 58.25 94 LYS A CA 1
ATOM 720 C C . LYS A 1 94 ? -20.137 -4.365 8.438 1.00 58.25 94 LYS A C 1
ATOM 722 O O . LYS A 1 94 ? -20.152 -4.836 9.601 1.00 58.25 94 LYS A O 1
#

pLDDT: mean 90.5, std 8.5, range [55.59, 97.62]